Protein AF-A0AA35V275-F1 (afdb_monomer_lite)

Secondary structure (DSSP, 8-state):
----HHHHHHHHHHHHHHHHHHHHHHHHHHHHHSS---HHHHHTTTT-HHHHHHHHHHHHHHHHHHHIIIIIIHHHHHHHHTPPPGGGS----PPP-

pLDDT: mean 87.71, std 14.29, range [47.53, 98.19]

Foldseek 3Di:
DDFDPVLVVQLVVLVVVLVVLVVQLVVLCCVLPVDPNDPVNVVCCVVDVPNVVSVVSNVVSVVVSCCSVPVPNVCSVCVSVVHDDPVPPPPPPDPDD

Organism: Methylococcus capsulatus (NCBI:txid414)

Structure (mmCIF, N/CA/C/O backbone):
data_AF-A0AA35V275-F1
#
_entry.id   AF-A0AA35V275-F1
#
loop_
_atom_site.group_PDB
_atom_site.id
_atom_site.type_symbol
_atom_site.label_atom_id
_atom_site.label_alt_id
_atom_site.label_comp_id
_atom_site.label_asym_id
_atom_site.label_entity_id
_atom_site.label_seq_id
_atom_site.pdbx_PDB_ins_code
_atom_site.Cartn_x
_atom_site.Cartn_y
_atom_site.Cartn_z
_atom_site.occupancy
_atom_site.B_iso_or_equiv
_atom_site.auth_seq_id
_atom_site.auth_comp_id
_atom_site.auth_asym_id
_atom_site.auth_atom_id
_atom_site.pdbx_PDB_model_num
ATOM 1 N N . MET A 1 1 ? 8.374 -3.095 -29.504 1.00 60.41 1 MET A N 1
ATOM 2 C CA . MET A 1 1 ? 9.015 -2.643 -28.253 1.00 60.41 1 MET A CA 1
ATOM 3 C C . MET A 1 1 ? 9.754 -3.816 -27.643 1.00 60.41 1 MET A C 1
ATOM 5 O O . M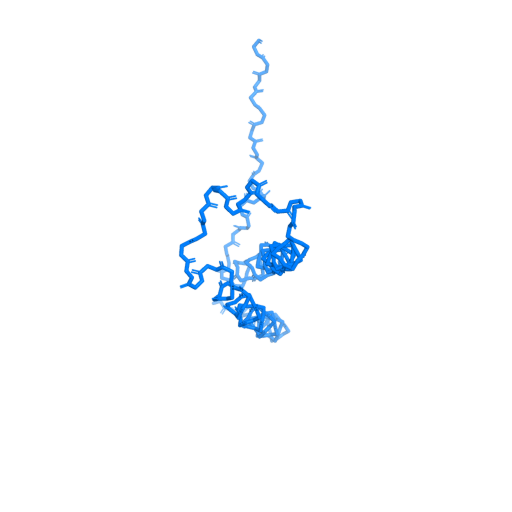ET A 1 1 ? 9.118 -4.830 -27.388 1.00 60.41 1 MET A O 1
ATOM 9 N N . THR A 1 2 ? 11.066 -3.710 -27.454 1.00 76.31 2 THR A N 1
ATOM 10 C CA . THR A 1 2 ? 11.863 -4.780 -26.838 1.00 76.31 2 THR A CA 1
ATOM 11 C C . THR A 1 2 ? 12.212 -4.341 -25.425 1.00 76.31 2 THR A C 1
ATOM 13 O O . THR A 1 2 ? 12.962 -3.387 -25.246 1.00 76.31 2 THR A O 1
ATOM 16 N N . VAL A 1 3 ? 11.620 -4.987 -24.422 1.00 85.50 3 VAL A N 1
ATOM 17 C CA . VAL A 1 3 ? 11.922 -4.710 -23.012 1.00 85.50 3 VAL A CA 1
ATOM 18 C C . VAL A 1 3 ? 13.182 -5.477 -22.632 1.00 85.50 3 VAL A C 1
ATOM 20 O O . VAL A 1 3 ? 13.260 -6.685 -22.851 1.00 85.50 3 VAL A O 1
ATOM 23 N N . GLU A 1 4 ? 14.167 -4.796 -22.047 1.00 92.94 4 GLU A N 1
ATOM 24 C CA . GLU A 1 4 ? 15.397 -5.453 -21.603 1.00 92.94 4 GLU A CA 1
ATOM 25 C C . GLU A 1 4 ? 15.106 -6.568 -20.573 1.00 92.94 4 GLU A C 1
ATOM 27 O O . GLU A 1 4 ? 14.308 -6.357 -19.648 1.00 92.94 4 GLU A O 1
ATOM 32 N N . PRO A 1 5 ? 15.787 -7.731 -20.639 1.00 92.94 5 PRO A N 1
ATOM 33 C CA . PRO A 1 5 ? 15.555 -8.850 -19.716 1.00 92.94 5 PRO A CA 1
ATOM 34 C C . PRO A 1 5 ? 15.679 -8.476 -18.230 1.00 92.94 5 PRO A C 1
ATOM 36 O O . PRO A 1 5 ? 14.950 -8.990 -17.373 1.00 92.94 5 PRO A O 1
ATOM 39 N N . LYS A 1 6 ? 16.575 -7.534 -17.913 1.00 94.06 6 LYS A N 1
ATOM 40 C CA . LYS A 1 6 ? 16.766 -7.000 -16.558 1.00 94.06 6 LYS A CA 1
ATOM 41 C C . LYS A 1 6 ? 15.546 -6.207 -16.083 1.00 94.06 6 LYS A C 1
ATOM 43 O O . LYS A 1 6 ? 15.093 -6.399 -14.953 1.00 94.06 6 LYS A O 1
ATOM 48 N N . THR A 1 7 ? 14.989 -5.362 -16.949 1.00 94.12 7 THR A N 1
ATOM 49 C CA . THR A 1 7 ? 13.772 -4.580 -16.684 1.00 94.12 7 THR A CA 1
ATOM 50 C C . THR A 1 7 ? 12.577 -5.497 -16.467 1.00 94.12 7 THR A C 1
ATOM 52 O O . THR A 1 7 ? 11.860 -5.342 -15.477 1.00 94.12 7 THR A O 1
ATOM 55 N N . LEU A 1 8 ? 12.417 -6.522 -17.308 1.00 95.56 8 LEU A N 1
ATOM 56 C CA . LEU A 1 8 ? 11.368 -7.527 -17.139 1.00 95.56 8 LEU A CA 1
ATOM 57 C C . LEU A 1 8 ? 11.493 -8.268 -15.797 1.00 95.56 8 LEU A C 1
ATOM 59 O O . LEU A 1 8 ? 10.517 -8.378 -15.053 1.00 95.56 8 LEU A O 1
ATOM 63 N N . SER A 1 9 ? 12.700 -8.712 -15.438 1.00 97.31 9 SER A N 1
ATOM 64 C CA . SER A 1 9 ? 12.959 -9.378 -14.151 1.00 97.31 9 SER A CA 1
ATOM 65 C C . SER A 1 9 ? 12.633 -8.472 -12.960 1.00 97.31 9 SER A C 1
ATOM 67 O O . SER A 1 9 ? 12.053 -8.913 -11.961 1.00 97.31 9 SER A O 1
ATOM 69 N N . ARG A 1 10 ? 12.964 -7.178 -13.061 1.00 97.38 10 ARG A N 1
ATOM 70 C CA . ARG A 1 10 ? 12.649 -6.192 -12.025 1.00 97.38 10 ARG A CA 1
ATOM 71 C C . ARG A 1 10 ? 11.145 -5.949 -11.903 1.00 97.38 10 ARG A C 1
ATOM 73 O O . ARG A 1 10 ? 10.648 -5.913 -10.779 1.00 97.38 10 ARG A O 1
ATOM 80 N N . LEU A 1 11 ? 10.426 -5.830 -13.018 1.00 97.31 11 LEU A N 1
ATOM 81 C CA . LEU A 1 11 ? 8.966 -5.702 -13.033 1.00 97.31 11 LEU A CA 1
ATOM 82 C C . LEU A 1 11 ? 8.293 -6.907 -12.376 1.00 97.31 11 LEU A C 1
ATOM 84 O O . LEU A 1 11 ? 7.456 -6.736 -11.491 1.00 97.31 11 LEU A O 1
ATOM 88 N N . GLN A 1 12 ? 8.715 -8.124 -12.723 1.00 97.94 12 GLN A N 1
ATOM 89 C CA . GLN A 1 12 ? 8.212 -9.348 -12.095 1.00 97.94 12 GLN A CA 1
ATOM 90 C C . GLN A 1 12 ? 8.460 -9.360 -10.583 1.00 97.94 12 GLN A C 1
ATOM 92 O O . GLN A 1 12 ? 7.583 -9.745 -9.808 1.00 97.94 12 GLN A O 1
ATOM 97 N N . PHE A 1 13 ? 9.645 -8.929 -10.142 1.00 98.12 13 PHE A N 1
ATOM 98 C CA . PHE A 1 13 ? 9.948 -8.804 -8.720 1.00 98.12 13 PHE A CA 1
ATOM 99 C C . PHE A 1 13 ? 9.016 -7.804 -8.025 1.00 98.12 13 PHE A C 1
ATOM 101 O O . PHE A 1 13 ? 8.404 -8.149 -7.014 1.00 98.12 13 PHE A O 1
ATOM 108 N N . LEU A 1 14 ? 8.869 -6.594 -8.572 1.00 98.12 14 LEU A N 1
ATOM 109 C CA . LEU A 1 14 ? 8.013 -5.556 -7.995 1.00 98.12 14 LEU A CA 1
ATOM 110 C C . LEU A 1 14 ? 6.548 -6.000 -7.945 1.00 98.12 14 LEU A C 1
ATOM 112 O O . LEU A 1 14 ? 5.909 -5.849 -6.906 1.00 98.12 14 LEU A O 1
ATOM 116 N N . ALA A 1 15 ? 6.047 -6.650 -8.996 1.00 97.81 15 ALA A N 1
ATOM 117 C CA . ALA A 1 15 ? 4.704 -7.225 -9.017 1.00 97.81 15 ALA A CA 1
ATOM 118 C C . ALA A 1 15 ? 4.503 -8.270 -7.904 1.00 97.81 15 ALA A C 1
ATOM 120 O O . ALA A 1 15 ? 3.466 -8.286 -7.239 1.00 97.81 15 ALA A O 1
ATOM 121 N N . ARG A 1 16 ? 5.504 -9.123 -7.630 1.00 98.19 16 ARG A N 1
ATOM 122 C CA . ARG A 1 16 ? 5.444 -10.071 -6.500 1.00 98.19 16 ARG A CA 1
ATOM 123 C C . ARG A 1 16 ? 5.407 -9.360 -5.148 1.00 98.19 16 ARG A C 1
ATOM 125 O O . ARG A 1 16 ? 4.645 -9.791 -4.281 1.00 98.19 16 ARG A O 1
ATOM 132 N N . VAL A 1 17 ? 6.207 -8.308 -4.968 1.00 97.81 17 VAL A N 1
ATOM 133 C CA . VAL A 1 17 ? 6.245 -7.512 -3.728 1.00 97.81 17 VAL A CA 1
ATOM 134 C C . VAL A 1 17 ? 4.903 -6.827 -3.489 1.00 97.81 17 VAL A C 1
ATOM 136 O O . VAL A 1 17 ? 4.319 -7.013 -2.425 1.00 97.81 17 VAL A O 1
ATOM 139 N N . VAL A 1 18 ? 4.376 -6.124 -4.492 1.00 98.06 18 VAL A N 1
ATOM 140 C CA . VAL A 1 18 ? 3.063 -5.464 -4.440 1.00 98.06 18 VAL A CA 1
ATOM 141 C C . VAL A 1 18 ? 1.972 -6.474 -4.111 1.00 98.06 18 VAL A C 1
ATOM 143 O O . VAL A 1 18 ? 1.236 -6.284 -3.150 1.00 98.06 18 VAL A O 1
ATOM 146 N N . ARG A 1 19 ? 1.931 -7.616 -4.809 1.00 97.88 19 ARG A N 1
ATOM 147 C CA . ARG A 1 19 ? 0.940 -8.669 -4.545 1.00 97.88 19 ARG A CA 1
ATOM 148 C C . ARG A 1 19 ? 1.027 -9.219 -3.117 1.00 97.88 19 ARG A C 1
ATOM 150 O O . ARG A 1 19 ? 0.003 -9.547 -2.523 1.00 97.88 19 ARG A O 1
ATOM 157 N N . LYS A 1 20 ? 2.233 -9.336 -2.548 1.00 97.19 20 LYS A N 1
ATOM 158 C CA . LYS A 1 20 ? 2.413 -9.711 -1.136 1.00 97.19 20 LYS A CA 1
ATOM 159 C C . LYS A 1 20 ? 1.885 -8.616 -0.203 1.00 97.19 20 LYS A C 1
ATOM 161 O O . LYS A 1 20 ? 1.185 -8.944 0.750 1.00 97.19 20 LYS A O 1
ATOM 166 N N . GLY A 1 21 ? 2.171 -7.350 -0.505 1.00 97.00 21 GLY A N 1
ATOM 167 C CA . GLY A 1 21 ? 1.642 -6.190 0.213 1.00 97.00 21 GLY A CA 1
ATOM 168 C C . GLY A 1 21 ? 0.113 -6.156 0.225 1.00 97.00 21 GLY A C 1
ATOM 169 O O . GLY A 1 21 ? -0.467 -6.094 1.303 1.00 97.00 21 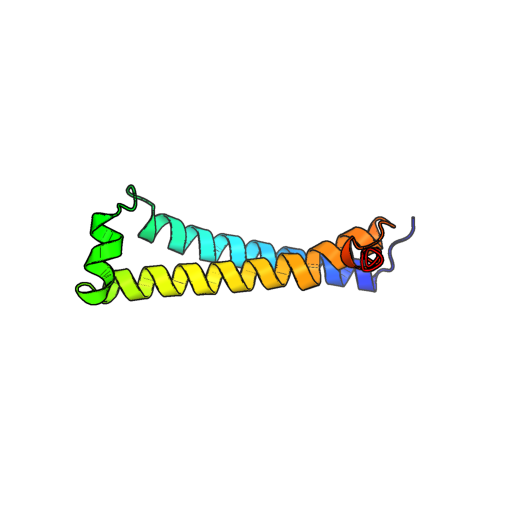GLY A O 1
ATOM 170 N N . CYS A 1 22 ? -0.533 -6.322 -0.935 1.00 97.31 22 CYS A N 1
ATOM 171 C CA . CYS A 1 22 ? -1.993 -6.397 -1.057 1.00 97.31 22 CYS A CA 1
A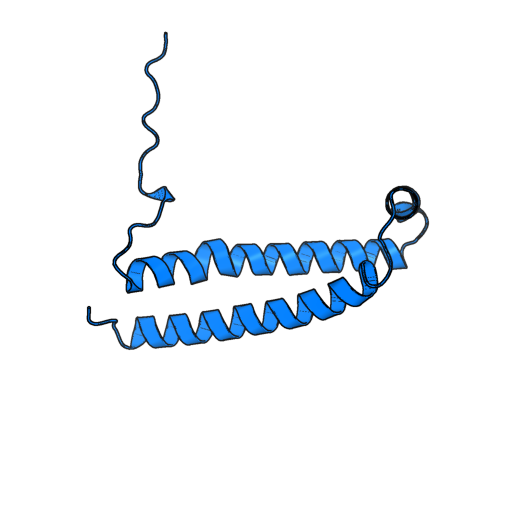TOM 172 C C . CYS A 1 22 ? -2.598 -7.469 -0.142 1.00 97.31 22 CYS A C 1
ATOM 174 O O . CYS A 1 22 ? -3.574 -7.200 0.545 1.00 97.31 22 CYS A O 1
ATOM 176 N N . ARG A 1 23 ? -2.005 -8.672 -0.079 1.00 96.56 23 ARG A N 1
ATOM 177 C CA . ARG A 1 23 ? -2.496 -9.738 0.812 1.00 96.56 23 ARG A CA 1
ATOM 178 C C . ARG A 1 23 ? -2.400 -9.358 2.288 1.00 96.56 23 ARG A C 1
ATOM 180 O O . ARG A 1 23 ? -3.339 -9.594 3.036 1.00 96.56 23 ARG A O 1
ATOM 187 N N . HIS A 1 24 ? -1.276 -8.785 2.716 1.00 94.25 24 HIS A N 1
ATOM 188 C CA . HIS A 1 24 ? -1.118 -8.358 4.109 1.00 94.25 24 HIS A CA 1
ATOM 189 C C . HIS A 1 24 ? -2.053 -7.203 4.466 1.00 94.25 24 HIS A C 1
ATOM 191 O O . HIS A 1 24 ? -2.613 -7.190 5.561 1.00 94.25 24 HIS A O 1
ATOM 197 N N . LEU A 1 25 ? -2.249 -6.263 3.541 1.00 95.94 25 LEU A N 1
ATOM 198 C CA . LEU A 1 25 ? -3.206 -5.183 3.713 1.00 95.94 25 LEU A CA 1
ATOM 199 C C . LEU A 1 25 ? -4.628 -5.736 3.842 1.00 95.94 25 LEU A C 1
ATOM 201 O O . LEU A 1 25 ? -5.271 -5.434 4.835 1.00 95.94 25 LEU A O 1
ATOM 205 N N . ALA A 1 26 ? -5.058 -6.625 2.940 1.00 95.12 26 ALA A N 1
ATOM 206 C CA . ALA A 1 26 ? -6.391 -7.234 2.963 1.00 95.12 26 ALA A CA 1
ATOM 207 C C . ALA A 1 26 ? -6.700 -7.976 4.277 1.00 95.12 26 ALA A C 1
ATOM 209 O O . ALA A 1 26 ? -7.808 -7.893 4.789 1.00 95.12 26 ALA A O 1
ATOM 210 N N . ILE A 1 27 ? -5.715 -8.659 4.871 1.00 92.94 27 ILE A N 1
ATOM 211 C CA . ILE A 1 27 ? -5.883 -9.303 6.189 1.00 92.94 27 ILE A CA 1
ATOM 212 C C . ILE A 1 27 ? -6.144 -8.264 7.290 1.00 92.94 27 ILE A C 1
ATOM 214 O O . ILE A 1 27 ? -6.886 -8.528 8.231 1.00 92.94 27 ILE A O 1
ATOM 218 N N . THR A 1 28 ? -5.503 -7.100 7.203 1.00 91.12 28 THR A N 1
ATOM 219 C CA . THR A 1 28 ? -5.666 -6.018 8.190 1.00 91.12 28 THR A CA 1
ATOM 220 C C . THR A 1 28 ? -6.985 -5.296 7.983 1.00 91.12 28 THR A C 1
ATOM 222 O O . THR A 1 28 ? -7.701 -5.041 8.941 1.00 91.12 28 THR A O 1
ATOM 225 N N . ASP A 1 29 ? -7.304 -5.039 6.719 1.00 92.62 29 ASP A N 1
ATOM 226 C CA . ASP A 1 29 ? -8.545 -4.448 6.252 1.00 92.62 29 ASP A CA 1
ATOM 227 C C . ASP A 1 29 ? -9.752 -5.243 6.756 1.00 92.62 29 ASP A C 1
ATOM 229 O O . ASP A 1 29 ? -10.570 -4.704 7.484 1.00 92.62 29 ASP A O 1
ATOM 233 N N . GLN A 1 30 ? -9.789 -6.561 6.537 1.00 92.38 30 GLN A N 1
ATOM 234 C CA . GLN A 1 30 ? -10.868 -7.417 7.045 1.00 92.38 30 GLN A CA 1
ATOM 235 C C . GLN A 1 30 ? -11.011 -7.393 8.572 1.00 92.38 30 GLN A C 1
ATOM 237 O O . GLN A 1 30 ? -12.108 -7.569 9.092 1.00 92.38 30 GLN A O 1
ATOM 242 N N . ARG A 1 31 ? -9.917 -7.197 9.314 1.00 88.25 31 ARG A N 1
ATOM 243 C CA . ARG A 1 31 ? -9.951 -7.140 10.786 1.00 88.25 31 ARG A CA 1
ATOM 244 C C . ARG A 1 31 ? -10.420 -5.795 11.329 1.00 88.25 31 ARG A C 1
ATOM 246 O O . ARG A 1 31 ? -10.812 -5.745 12.492 1.00 88.25 31 ARG A O 1
ATOM 253 N N . LEU A 1 32 ? -10.316 -4.738 10.529 1.00 87.94 32 LEU A N 1
ATOM 254 C CA . LEU A 1 32 ? -10.630 -3.367 10.923 1.00 87.94 32 LEU A CA 1
ATOM 255 C C . LEU A 1 32 ? -11.978 -2.906 10.352 1.00 87.94 32 LEU A C 1
ATOM 257 O O . LEU A 1 32 ? -12.771 -2.303 11.062 1.00 87.94 32 LEU A O 1
ATOM 261 N N . PHE A 1 33 ? -12.249 -3.264 9.098 1.00 86.88 33 PHE A N 1
ATOM 262 C CA . PHE A 1 33 ? -13.417 -2.879 8.305 1.00 86.88 33 PHE A CA 1
ATOM 263 C C . PHE A 1 33 ? -14.331 -4.068 7.957 1.00 86.88 33 PHE A C 1
ATOM 265 O O . PHE A 1 33 ? -15.260 -3.923 7.166 1.00 86.88 33 PHE A O 1
ATOM 272 N N . GLY A 1 34 ? -14.085 -5.260 8.523 1.00 81.56 34 GLY A N 1
ATOM 273 C CA . GLY A 1 34 ? -14.971 -6.422 8.350 1.00 81.56 34 GLY A CA 1
ATOM 274 C C . GLY A 1 34 ? -16.387 -6.180 8.881 1.00 81.56 34 GLY A C 1
ATOM 275 O O . GLY A 1 34 ? -17.343 -6.748 8.361 1.00 81.56 34 GLY A O 1
ATOM 276 N N . ASN A 1 35 ? -16.506 -5.282 9.862 1.00 81.25 35 ASN A N 1
ATOM 277 C CA . ASN A 1 35 ? -17.730 -4.565 10.204 1.00 81.25 35 ASN A CA 1
ATOM 278 C C . ASN A 1 35 ? -17.536 -3.085 9.841 1.00 81.25 35 ASN A C 1
ATOM 280 O O . ASN A 1 35 ? -16.400 -2.618 9.766 1.00 81.25 35 ASN A O 1
ATOM 284 N N . LEU A 1 36 ? -18.631 -2.350 9.626 1.00 83.50 36 LEU A N 1
ATOM 285 C CA . LEU A 1 36 ? -18.570 -0.929 9.276 1.00 83.50 36 LEU A CA 1
ATOM 286 C C . LEU A 1 36 ? -17.750 -0.164 10.330 1.00 83.50 36 LEU A C 1
ATOM 288 O O . LEU A 1 36 ? -18.126 -0.165 11.500 1.00 83.50 36 LEU A O 1
ATOM 292 N N . PHE A 1 37 ? -16.648 0.466 9.918 1.00 89.00 37 PHE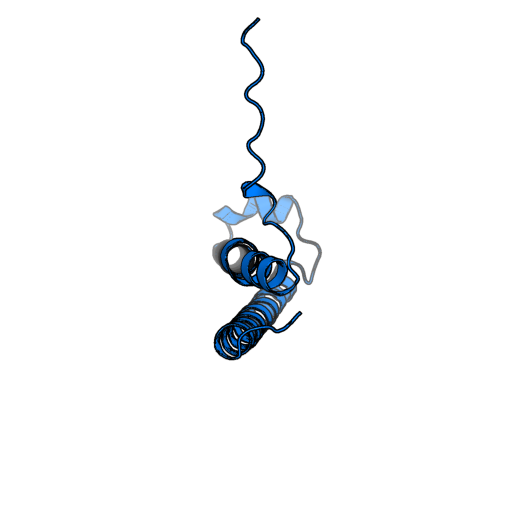 A N 1
ATOM 293 C CA . PHE A 1 37 ? -15.852 1.308 10.810 1.00 89.00 37 PHE A CA 1
ATOM 294 C C . PHE A 1 37 ? -16.576 2.642 11.008 1.00 89.00 37 PHE A C 1
ATOM 296 O O . PHE A 1 37 ? -16.796 3.378 10.042 1.00 89.00 37 PHE A O 1
ATOM 303 N N . THR A 1 38 ? -17.015 2.917 12.233 1.00 91.81 38 THR A N 1
ATOM 304 C CA . THR A 1 38 ? -17.875 4.061 12.552 1.00 91.81 38 THR A CA 1
ATOM 305 C C . THR A 1 38 ? -17.078 5.263 13.048 1.00 91.81 38 THR A C 1
ATOM 307 O O . THR A 1 38 ? -15.933 5.156 13.483 1.00 91.81 38 THR A O 1
ATOM 310 N N . MET A 1 39 ? -17.714 6.436 13.008 1.00 91.50 39 MET A N 1
ATOM 311 C CA . MET A 1 39 ? -17.141 7.657 13.577 1.00 91.50 39 MET A CA 1
ATOM 312 C C . MET A 1 39 ? -16.920 7.531 15.092 1.00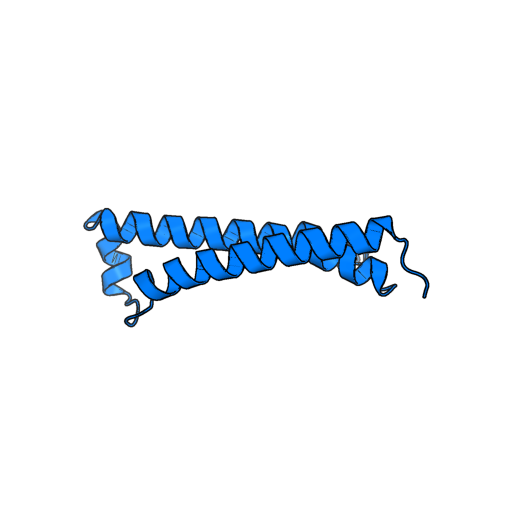 91.50 39 MET A C 1
ATOM 314 O O . MET A 1 39 ? -15.873 7.930 15.581 1.00 91.50 39 MET A O 1
ATOM 318 N N . GLU A 1 40 ? -17.842 6.879 15.805 1.00 91.62 40 GLU A N 1
ATOM 319 C CA . GLU A 1 40 ? -17.718 6.588 17.241 1.00 91.62 40 GLU A CA 1
ATOM 320 C C . GLU A 1 40 ? -16.471 5.742 17.556 1.00 91.62 40 GLU A C 1
ATOM 322 O O . GLU A 1 40 ? -15.736 6.032 18.496 1.00 91.62 40 GLU A O 1
ATOM 327 N N . GLN A 1 41 ? -16.170 4.734 16.728 1.00 90.25 41 GLN A N 1
ATOM 328 C CA . GLN A 1 41 ? -14.945 3.940 16.869 1.00 90.25 41 GLN A CA 1
ATOM 329 C C . GLN A 1 41 ? -13.682 4.774 16.637 1.00 90.25 41 GLN A C 1
ATOM 331 O O . GLN A 1 41 ? -12.687 4.577 17.328 1.00 90.25 41 GLN A O 1
ATOM 336 N N . ALA A 1 42 ? -13.718 5.705 15.679 1.00 90.94 42 ALA A N 1
ATOM 337 C CA . ALA A 1 42 ? -12.604 6.611 15.422 1.00 90.94 42 ALA A CA 1
ATOM 338 C C . ALA A 1 42 ? -12.374 7.587 16.590 1.00 90.94 42 ALA A C 1
ATOM 340 O O . ALA A 1 42 ? -11.230 7.836 16.964 1.00 90.94 42 ALA A O 1
ATOM 341 N N . GLU A 1 43 ? -13.445 8.104 17.192 1.00 93.94 43 GLU A N 1
ATOM 342 C CA . GLU A 1 43 ? -13.380 8.977 18.371 1.00 93.94 43 GLU A CA 1
ATOM 343 C C . GLU A 1 43 ? -12.883 8.231 19.619 1.00 93.94 43 GLU A C 1
ATOM 345 O O . GLU A 1 43 ? -12.243 8.830 20.481 1.00 93.94 43 GLU A O 1
ATOM 350 N N . HIS A 1 44 ? -13.114 6.918 19.704 1.00 91.38 44 HIS A N 1
ATOM 351 C CA . HIS A 1 44 ? -12.701 6.095 20.841 1.00 91.38 44 HIS A CA 1
ATOM 352 C C . HIS A 1 44 ? -11.307 5.453 20.704 1.00 91.38 44 HIS A C 1
ATOM 354 O O . HIS A 1 44 ? -10.917 4.652 21.553 1.00 91.38 44 HIS A O 1
ATOM 360 N N . LEU A 1 45 ? -10.516 5.806 19.682 1.00 93.12 45 LEU A N 1
ATOM 361 C CA . LEU A 1 45 ? -9.184 5.214 19.472 1.00 93.12 45 LEU A CA 1
ATOM 362 C C . LEU A 1 45 ? -8.236 5.419 20.660 1.00 93.12 45 LEU A C 1
ATOM 364 O O . LEU A 1 45 ? -7.470 4.520 20.987 1.00 93.12 45 LEU A O 1
ATOM 368 N N . GLU A 1 46 ? -8.297 6.572 21.329 1.00 91.12 46 GLU A N 1
ATOM 369 C CA . GLU A 1 46 ? -7.464 6.844 22.510 1.00 91.12 46 GLU A CA 1
ATOM 370 C C . GLU A 1 46 ? -7.820 5.945 23.707 1.00 91.12 46 GLU A C 1
ATOM 372 O O . GLU A 1 46 ? -6.968 5.673 24.552 1.00 91.12 46 GLU A O 1
ATOM 377 N N . GLY A 1 47 ? -9.070 5.474 23.777 1.00 93.44 47 GLY A N 1
ATOM 378 C CA . GLY A 1 47 ? -9.566 4.585 24.831 1.00 93.44 47 GLY A CA 1
ATOM 379 C C . GLY A 1 47 ? -9.367 3.096 24.541 1.00 93.44 47 GLY A C 1
ATOM 380 O O . GLY A 1 47 ? -9.435 2.286 25.464 1.00 93.44 47 GLY A O 1
ATOM 381 N N . ASP A 1 48 ? -9.089 2.734 23.287 1.00 93.38 48 ASP A N 1
ATOM 382 C CA . ASP A 1 48 ? -8.946 1.354 22.825 1.00 93.38 48 ASP A CA 1
ATOM 383 C C . ASP A 1 48 ? -7.606 1.161 22.096 1.00 93.38 48 ASP A C 1
ATOM 385 O O . ASP A 1 48 ? -7.480 1.321 20.878 1.00 93.38 48 ASP A O 1
ATOM 389 N N . SER A 1 49 ? -6.582 0.787 22.872 1.00 92.62 49 SER A N 1
ATOM 390 C CA . SER A 1 49 ? -5.223 0.560 22.365 1.00 92.62 49 SER A CA 1
ATOM 391 C C . SER A 1 49 ? -5.155 -0.534 21.294 1.00 92.62 49 SER A C 1
ATOM 393 O O . SER A 1 49 ? -4.328 -0.443 20.385 1.00 92.62 49 SER A O 1
ATOM 395 N N . ASP A 1 50 ? -6.008 -1.558 21.377 1.00 92.19 50 ASP A N 1
ATOM 396 C CA . ASP A 1 50 ? -6.025 -2.657 20.410 1.00 92.19 50 ASP A CA 1
ATOM 397 C C . ASP A 1 50 ? -6.581 -2.179 19.063 1.00 92.19 50 ASP A C 1
ATOM 399 O O . ASP A 1 50 ? -6.090 -2.569 17.996 1.00 92.19 50 ASP A O 1
ATOM 403 N N . LEU A 1 51 ? -7.613 -1.332 19.091 1.00 91.56 51 LEU A N 1
ATOM 404 C CA . LEU A 1 51 ? -8.164 -0.708 17.894 1.00 91.56 51 LEU A CA 1
ATOM 405 C C . LEU A 1 51 ? -7.164 0.271 17.269 1.00 91.56 51 LEU A C 1
ATOM 407 O O . LEU A 1 51 ? -6.935 0.210 16.056 1.00 91.56 51 LEU A O 1
ATOM 411 N N . ALA A 1 52 ? -6.528 1.118 18.081 1.00 94.19 52 ALA A N 1
ATOM 412 C CA . ALA A 1 52 ? -5.508 2.063 17.634 1.00 94.19 52 ALA A CA 1
ATOM 413 C C . ALA A 1 52 ? -4.342 1.362 16.920 1.00 94.19 52 ALA A C 1
ATOM 415 O O . ALA A 1 52 ? -3.989 1.742 15.799 1.00 94.19 52 ALA A O 1
ATOM 416 N N . GLU A 1 53 ? -3.811 0.276 17.492 1.00 94.31 53 GLU A N 1
ATOM 417 C CA . GLU A 1 53 ? -2.726 -0.495 16.874 1.00 94.31 53 GLU A CA 1
ATOM 418 C C . GLU A 1 53 ? -3.149 -1.088 15.518 1.00 94.31 53 GLU A C 1
ATOM 420 O O . GLU A 1 53 ? -2.376 -1.107 14.555 1.00 94.31 53 GLU A O 1
ATOM 425 N N . ARG A 1 54 ? -4.400 -1.547 15.389 1.00 92.94 54 ARG A N 1
ATOM 426 C CA . ARG A 1 54 ? -4.920 -2.073 14.115 1.00 92.94 54 ARG A CA 1
ATOM 427 C C . ARG A 1 54 ? -5.031 -0.990 13.048 1.00 92.94 54 ARG A C 1
ATOM 429 O O . ARG A 1 54 ? -4.668 -1.259 11.897 1.00 92.94 54 ARG A O 1
ATOM 436 N N . VAL A 1 55 ? -5.508 0.203 13.409 1.00 94.75 55 VAL A N 1
ATOM 437 C CA . VAL A 1 55 ? -5.579 1.364 12.507 1.00 94.75 55 VAL A CA 1
ATOM 438 C C . VAL A 1 55 ? -4.180 1.772 12.054 1.00 94.75 55 VAL A C 1
ATOM 440 O O . VAL A 1 55 ? -3.940 1.901 10.852 1.00 94.75 55 VAL A O 1
ATOM 443 N N . GLU A 1 56 ? -3.227 1.895 12.978 1.00 95.25 56 GLU A N 1
ATOM 444 C CA . GLU A 1 56 ? -1.843 2.248 12.653 1.00 95.25 56 GLU A CA 1
ATOM 445 C C . GLU A 1 56 ? -1.185 1.184 11.761 1.00 95.25 56 GLU A C 1
ATOM 447 O O . GLU A 1 56 ? -0.558 1.497 10.741 1.00 95.25 56 GLU A O 1
ATOM 452 N N . ALA A 1 57 ? -1.392 -0.099 12.069 1.00 94.94 57 ALA A N 1
ATOM 453 C CA . ALA A 1 57 ? -0.896 -1.198 11.252 1.00 94.94 57 ALA A CA 1
ATOM 454 C C . ALA A 1 57 ? -1.485 -1.176 9.834 1.00 94.94 57 ALA A C 1
ATOM 456 O O . ALA A 1 57 ? -0.759 -1.452 8.870 1.00 94.94 57 ALA A O 1
ATOM 457 N N . PHE A 1 58 ? -2.775 -0.856 9.686 1.00 95.88 58 PHE A N 1
ATOM 458 C CA . PHE A 1 58 ? -3.413 -0.676 8.383 1.00 95.88 58 PHE A CA 1
ATOM 459 C C . PHE A 1 58 ? -2.782 0.498 7.630 1.00 95.88 58 PHE A C 1
ATOM 461 O O . PHE A 1 58 ? -2.276 0.295 6.524 1.00 95.88 58 PHE A O 1
ATOM 468 N N . ALA A 1 59 ? -2.729 1.682 8.244 1.00 96.12 59 ALA A N 1
ATOM 469 C CA . ALA A 1 59 ? -2.183 2.895 7.640 1.00 96.12 59 ALA A CA 1
ATOM 470 C C . ALA A 1 59 ? -0.728 2.694 7.190 1.00 96.12 59 ALA A C 1
ATOM 472 O O . ALA A 1 59 ? -0.380 2.968 6.040 1.00 96.12 59 ALA A O 1
ATOM 473 N N . GLY A 1 60 ? 0.111 2.099 8.040 1.00 96.75 60 GLY A N 1
ATOM 474 C CA . GLY A 1 60 ? 1.502 1.800 7.709 1.00 96.75 60 GLY A CA 1
ATOM 475 C C . G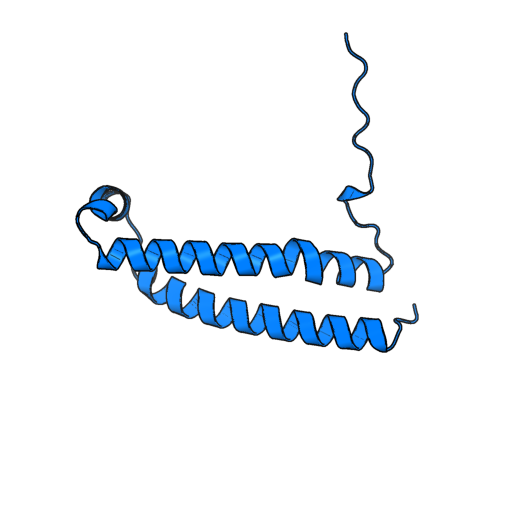LY A 1 60 ? 1.656 0.757 6.595 1.00 96.75 60 GLY A C 1
ATOM 476 O O . GLY A 1 60 ? 2.563 0.858 5.764 1.00 96.75 60 GLY A O 1
ATOM 477 N N . ARG A 1 61 ? 0.792 -0.267 6.538 1.00 96.31 61 ARG A N 1
ATOM 478 C CA . ARG A 1 61 ? 0.792 -1.254 5.437 1.00 96.31 61 ARG A CA 1
ATOM 479 C C . ARG A 1 61 ? 0.325 -0.626 4.127 1.00 96.31 61 ARG A C 1
ATOM 481 O O . ARG A 1 61 ? 0.915 -0.925 3.089 1.00 96.31 61 ARG A O 1
ATOM 488 N N . PHE A 1 62 ? -0.690 0.229 4.183 1.00 97.19 62 PHE A N 1
ATOM 489 C CA . PHE A 1 62 ? -1.233 0.931 3.029 1.00 97.19 62 PHE A CA 1
ATOM 490 C C . PHE A 1 62 ? -0.220 1.917 2.445 1.00 97.19 62 PHE A C 1
ATOM 492 O O . PHE A 1 62 ? 0.087 1.813 1.260 1.00 97.19 62 PHE A O 1
ATOM 499 N N . GLY A 1 63 ? 0.393 2.767 3.276 1.00 97.44 63 GLY A N 1
ATOM 500 C CA . GLY A 1 63 ? 1.427 3.712 2.841 1.00 97.44 63 GLY A CA 1
ATOM 501 C C . GLY A 1 63 ? 2.593 3.014 2.136 1.00 97.44 63 GLY A C 1
ATOM 502 O O . GLY A 1 63 ? 2.891 3.306 0.984 1.00 97.44 63 GLY A O 1
ATOM 503 N N . ARG A 1 64 ? 3.163 1.958 2.737 1.00 96.50 64 ARG A N 1
ATOM 504 C CA . ARG A 1 64 ? 4.253 1.189 2.095 1.00 96.50 64 ARG A CA 1
ATOM 505 C C . ARG A 1 64 ? 3.852 0.547 0.761 1.00 96.50 64 ARG A C 1
ATOM 507 O O . ARG A 1 64 ? 4.700 0.373 -0.126 1.00 96.50 64 ARG A O 1
ATOM 514 N N . LEU A 1 65 ? 2.591 0.129 0.625 1.00 98.00 65 LEU A N 1
ATOM 515 C CA . LEU A 1 65 ? 2.060 -0.395 -0.633 1.00 98.00 65 LEU A CA 1
ATOM 516 C C . LEU A 1 65 ? 1.964 0.721 -1.680 1.00 98.00 65 LEU A C 1
ATOM 518 O O . LEU A 1 65 ? 2.409 0.504 -2.808 1.00 98.00 65 LEU A O 1
ATOM 522 N N . GLN A 1 66 ? 1.449 1.894 -1.301 1.00 97.31 66 GLN A N 1
ATOM 523 C CA . GLN A 1 66 ? 1.380 3.077 -2.157 1.00 97.31 66 GLN A CA 1
ATOM 524 C C . GLN A 1 66 ? 2.767 3.523 -2.620 1.00 97.31 66 GLN A C 1
ATOM 526 O O . GLN A 1 66 ? 2.955 3.674 -3.821 1.00 97.31 66 GLN A O 1
ATOM 531 N N . ASP A 1 67 ? 3.758 3.607 -1.731 1.00 96.81 67 ASP A N 1
ATOM 532 C CA . ASP A 1 67 ? 5.136 3.971 -2.093 1.00 96.81 67 ASP A CA 1
ATOM 533 C C . ASP A 1 67 ? 5.724 2.977 -3.103 1.00 96.81 67 ASP A C 1
ATOM 535 O O . ASP A 1 67 ? 6.345 3.331 -4.105 1.00 96.81 67 ASP A O 1
ATOM 539 N N . THR A 1 68 ? 5.507 1.677 -2.878 1.00 96.50 68 THR A N 1
ATOM 540 C CA . THR A 1 68 ? 6.023 0.643 -3.786 1.00 96.50 68 THR A CA 1
ATOM 541 C C . THR A 1 68 ? 5.336 0.696 -5.152 1.00 96.50 68 THR A C 1
ATOM 543 O O . THR A 1 68 ? 5.992 0.503 -6.179 1.00 96.50 68 THR A O 1
ATOM 546 N N . LEU A 1 69 ? 4.029 0.952 -5.179 1.00 96.56 69 LEU A N 1
ATOM 547 C CA . LEU A 1 69 ? 3.267 1.133 -6.410 1.00 96.56 69 LEU A CA 1
ATOM 548 C C . LEU A 1 69 ? 3.708 2.402 -7.148 1.00 96.56 69 LEU A C 1
ATOM 550 O O . LEU A 1 69 ? 4.145 2.319 -8.293 1.00 96.56 69 LEU A O 1
ATOM 554 N N . GLY A 1 70 ? 3.628 3.551 -6.483 1.00 94.81 70 GLY A N 1
ATOM 555 C CA . GLY A 1 70 ? 3.803 4.881 -7.055 1.00 94.81 70 GLY A CA 1
ATOM 556 C C . GLY A 1 70 ? 5.243 5.224 -7.416 1.00 94.81 70 GLY A C 1
ATOM 557 O O . GLY A 1 70 ? 5.473 5.779 -8.489 1.00 94.81 70 GLY A O 1
ATOM 558 N N . ASP A 1 71 ? 6.217 4.853 -6.584 1.00 95.31 71 ASP A N 1
ATOM 559 C CA . ASP A 1 71 ? 7.614 5.245 -6.807 1.00 95.31 71 ASP A CA 1
ATOM 560 C C . ASP A 1 71 ? 8.425 4.194 -7.560 1.00 95.31 71 ASP A C 1
ATOM 562 O O . ASP A 1 71 ? 9.489 4.502 -8.098 1.00 95.31 71 ASP A O 1
ATOM 566 N N . LYS A 1 72 ? 7.962 2.937 -7.597 1.00 95.25 72 LYS A N 1
ATOM 567 C CA . LYS A 1 72 ? 8.760 1.825 -8.143 1.00 95.25 72 LYS A CA 1
ATOM 568 C C . LYS A 1 72 ? 8.059 1.095 -9.276 1.00 95.25 72 LYS A C 1
ATOM 570 O O . LYS A 1 72 ? 8.631 0.997 -10.359 1.00 95.25 72 LYS A O 1
ATOM 575 N N . LEU A 1 73 ? 6.866 0.542 -9.043 1.00 96.56 73 LEU A N 1
ATOM 576 C CA . LEU A 1 73 ? 6.206 -0.299 -10.046 1.00 96.56 73 LEU A CA 1
ATOM 577 C C . LEU A 1 73 ? 5.663 0.526 -11.215 1.00 96.56 73 LEU A C 1
ATOM 579 O O . LEU A 1 73 ? 6.028 0.251 -12.354 1.00 96.56 73 LEU A O 1
ATOM 583 N N . SER A 1 74 ? 4.828 1.528 -10.943 1.00 95.06 74 SER A N 1
ATOM 584 C CA . SER A 1 74 ? 4.172 2.328 -11.981 1.00 95.06 74 SER A CA 1
ATOM 585 C C . SER A 1 74 ? 5.171 3.058 -12.883 1.00 95.06 74 SER A C 1
ATOM 587 O O . SER A 1 74 ? 5.040 2.931 -14.099 1.00 95.06 74 SER A O 1
ATOM 589 N N . PRO A 1 75 ? 6.217 3.741 -12.370 1.00 93.81 75 PRO A N 1
ATOM 590 C CA . PRO A 1 75 ? 7.189 4.409 -13.236 1.00 93.81 75 PRO A CA 1
ATOM 591 C C . PRO A 1 75 ? 7.943 3.426 -14.136 1.00 93.81 75 PRO A C 1
ATOM 593 O O . PRO A 1 75 ? 8.138 3.699 -15.318 1.00 93.81 75 PRO A O 1
ATOM 596 N N . LEU A 1 76 ? 8.329 2.261 -13.601 1.00 94.44 76 LEU A N 1
ATOM 597 C CA . LEU A 1 76 ? 9.041 1.246 -14.375 1.00 94.44 76 LEU A CA 1
ATOM 598 C C . LEU A 1 76 ? 8.142 0.588 -15.428 1.00 94.44 76 LEU A C 1
ATOM 600 O O . LEU A 1 76 ? 8.611 0.279 -16.521 1.00 94.44 76 LEU A O 1
ATOM 604 N N . LEU A 1 77 ? 6.864 0.373 -15.107 1.00 94.81 77 LEU A N 1
ATOM 605 C CA . LEU A 1 77 ? 5.886 -0.183 -16.039 1.00 94.81 77 LEU A CA 1
ATOM 606 C C . LEU A 1 77 ? 5.629 0.785 -17.194 1.00 94.81 77 LEU A C 1
ATOM 608 O O . LEU A 1 77 ? 5.732 0.375 -18.344 1.00 94.81 77 LEU A O 1
ATOM 612 N N . LEU A 1 78 ? 5.379 2.062 -16.893 1.00 93.06 78 LEU A N 1
ATOM 613 C CA . LEU A 1 78 ? 5.205 3.109 -17.903 1.00 93.06 78 LEU A CA 1
ATOM 614 C C . LEU A 1 78 ? 6.430 3.195 -18.819 1.00 93.06 78 LEU A C 1
ATOM 616 O O . LEU A 1 78 ? 6.290 3.133 -20.036 1.00 93.06 78 LEU A O 1
ATOM 620 N N . ALA A 1 79 ? 7.637 3.218 -18.247 1.00 91.00 79 ALA A N 1
ATOM 621 C CA . ALA A 1 79 ? 8.871 3.227 -19.029 1.00 91.00 79 ALA A CA 1
ATOM 622 C C . ALA A 1 79 ? 9.000 1.991 -19.940 1.00 91.00 79 ALA A C 1
ATOM 624 O O . ALA A 1 79 ? 9.392 2.117 -21.099 1.00 91.00 79 ALA A O 1
ATOM 625 N N . ALA A 1 80 ? 8.634 0.801 -19.453 1.00 91.88 80 ALA A N 1
ATOM 626 C CA . ALA A 1 80 ? 8.647 -0.427 -20.251 1.00 91.88 80 ALA A CA 1
ATOM 627 C C . ALA A 1 80 ? 7.583 -0.445 -21.364 1.00 91.88 80 ALA A C 1
ATOM 629 O O . ALA A 1 80 ? 7.787 -1.119 -22.373 1.00 91.88 80 ALA A O 1
ATOM 630 N N . LEU A 1 81 ? 6.485 0.298 -21.195 1.00 92.19 81 LEU A N 1
ATOM 631 C CA . LEU A 1 81 ? 5.441 0.535 -22.200 1.00 92.19 81 LEU A CA 1
ATOM 632 C C . LEU A 1 81 ? 5.757 1.720 -23.130 1.00 92.19 81 LEU A C 1
ATOM 634 O O . LEU A 1 81 ? 5.025 1.964 -24.083 1.00 92.19 81 LEU A O 1
ATOM 638 N N . GLY A 1 82 ? 6.878 2.419 -22.912 1.00 89.12 82 GLY A N 1
ATOM 639 C CA . GLY A 1 82 ? 7.287 3.570 -23.723 1.00 89.12 82 GLY A CA 1
ATOM 640 C C . GLY A 1 82 ? 6.543 4.855 -23.370 1.00 89.12 82 GLY A C 1
ATOM 641 O O . GLY A 1 82 ? 6.651 5.849 -24.085 1.00 89.12 82 GLY A O 1
ATOM 642 N N . GLU A 1 83 ? 5.803 4.845 -22.265 1.00 85.12 83 GLU A N 1
ATOM 643 C CA . GLU A 1 83 ? 5.067 5.988 -21.752 1.00 85.12 83 GLU A CA 1
ATOM 644 C C . GLU A 1 83 ? 5.976 6.878 -20.894 1.00 85.12 83 GLU A C 1
ATOM 646 O O . GLU A 1 83 ? 6.824 6.410 -20.127 1.00 85.12 83 GLU A O 1
ATOM 651 N N . LYS A 1 84 ? 5.793 8.198 -21.009 1.00 71.62 84 LYS A N 1
ATOM 652 C CA . LYS A 1 84 ? 6.497 9.166 -20.160 1.00 71.62 84 LYS A CA 1
ATOM 653 C C . LYS A 1 84 ? 5.840 9.213 -18.785 1.00 71.62 84 LYS A C 1
ATOM 655 O O . LYS A 1 84 ? 4.622 9.309 -18.671 1.00 71.62 84 LYS A O 1
ATOM 660 N N . HIS A 1 85 ? 6.655 9.211 -17.733 1.00 62.69 85 HIS A N 1
ATOM 661 C CA . HIS A 1 85 ? 6.152 9.398 -16.376 1.00 62.69 85 HIS A CA 1
ATOM 662 C C . HIS A 1 85 ? 5.497 10.792 -16.242 1.00 62.69 85 HIS A C 1
ATOM 664 O O . HIS A 1 85 ? 6.154 11.784 -16.576 1.00 62.69 85 HIS A O 1
ATOM 670 N N . PRO A 1 86 ? 4.254 10.910 -15.729 1.00 58.97 86 PRO A N 1
ATOM 671 C CA . PRO A 1 86 ? 3.538 12.189 -15.673 1.00 58.97 86 PRO A CA 1
ATOM 672 C C . PRO A 1 86 ? 4.277 13.311 -14.921 1.00 58.97 86 PRO A C 1
ATOM 674 O O . PRO A 1 86 ? 4.094 14.477 -15.251 1.00 58.97 86 PRO A O 1
ATOM 677 N N . ARG A 1 87 ? 5.183 12.990 -13.980 1.00 55.69 87 ARG A N 1
ATOM 678 C CA . ARG A 1 87 ? 6.011 13.992 -13.272 1.00 55.69 87 ARG A CA 1
ATOM 679 C C . ARG A 1 87 ? 7.116 14.644 -14.121 1.00 55.69 87 ARG A C 1
ATOM 681 O O . ARG A 1 87 ? 7.746 15.583 -13.654 1.00 55.69 87 ARG A O 1
ATOM 688 N N . SER A 1 88 ? 7.361 14.180 -15.350 1.00 51.41 88 SER A N 1
ATOM 689 C CA . SER A 1 88 ? 8.323 14.806 -16.276 1.00 51.41 88 SER A CA 1
ATOM 690 C C . SER A 1 88 ? 7.711 15.931 -17.120 1.00 51.41 88 SER A C 1
ATOM 692 O O . SER A 1 88 ? 8.443 16.609 -17.841 1.00 51.41 88 SER A O 1
ATOM 694 N N . SER A 1 89 ? 6.392 16.131 -17.064 1.00 48.81 89 SER A N 1
ATOM 695 C CA . SER A 1 89 ? 5.754 17.322 -17.618 1.00 48.81 89 SER A CA 1
ATOM 696 C C . SER A 1 89 ? 5.907 18.444 -16.600 1.00 48.81 89 SER A C 1
ATOM 698 O O . SER A 1 89 ? 5.151 18.515 -15.635 1.00 48.81 89 SER A O 1
ATOM 700 N N . THR A 1 90 ? 6.907 19.298 -16.800 1.00 48.50 90 THR A N 1
ATOM 701 C CA . THR A 1 90 ? 7.009 20.617 -16.169 1.00 48.50 90 THR A CA 1
ATOM 702 C C . THR A 1 90 ? 5.627 21.259 -16.102 1.00 48.50 90 THR A C 1
ATOM 704 O O . THR A 1 90 ? 5.029 21.542 -17.140 1.00 48.50 90 THR A O 1
ATOM 707 N N . ILE A 1 91 ? 5.109 21.470 -14.891 1.00 55.38 91 ILE A N 1
ATOM 708 C CA . ILE A 1 91 ? 4.006 22.407 -14.684 1.00 55.38 91 ILE A CA 1
ATOM 709 C C . ILE A 1 91 ? 4.547 23.754 -15.183 1.00 55.38 91 ILE A C 1
ATOM 711 O O . ILE A 1 91 ? 5.582 24.185 -14.668 1.00 55.38 91 ILE A O 1
ATOM 715 N N . PRO A 1 92 ? 3.943 24.403 -16.193 1.00 47.53 92 PRO A N 1
ATOM 716 C CA . PRO A 1 92 ? 4.334 25.757 -16.530 1.00 47.53 92 PRO A CA 1
ATOM 717 C C . PRO A 1 92 ? 3.985 26.610 -15.314 1.00 47.53 92 PRO A C 1
ATOM 719 O O . PRO A 1 92 ? 2.815 26.740 -14.955 1.00 47.53 92 PRO A O 1
ATOM 722 N N . THR A 1 93 ? 5.000 27.142 -14.640 1.00 53.00 93 THR A N 1
ATOM 723 C CA . THR A 1 93 ? 4.829 28.229 -13.683 1.00 53.00 93 THR A CA 1
ATOM 724 C C . THR A 1 93 ? 4.093 29.346 -14.412 1.00 53.00 93 THR A C 1
ATOM 726 O O . THR A 1 93 ? 4.605 29.902 -15.385 1.00 53.00 93 THR A O 1
ATOM 729 N N . ALA A 1 94 ? 2.859 29.623 -13.991 1.00 53.06 94 ALA A N 1
ATOM 730 C CA . ALA A 1 94 ? 2.110 30.764 -14.491 1.00 53.06 94 ALA A CA 1
ATOM 731 C C . ALA A 1 94 ? 2.933 32.044 -14.244 1.00 53.06 94 ALA A C 1
ATOM 733 O O . ALA A 1 94 ? 3.558 32.158 -13.183 1.00 53.06 94 ALA A O 1
ATOM 734 N N . PRO A 1 95 ? 2.980 32.993 -15.194 1.00 56.72 95 PRO A N 1
ATOM 735 C CA . PRO A 1 95 ? 3.618 34.273 -14.942 1.00 56.72 95 PRO A CA 1
ATOM 736 C C . PRO A 1 95 ? 2.842 34.989 -13.831 1.00 56.72 95 PRO A C 1
ATOM 738 O O . PRO A 1 95 ? 1.613 35.051 -13.875 1.00 56.72 95 PRO A O 1
ATOM 741 N N . ASN A 1 96 ? 3.574 35.488 -12.832 1.00 57.50 96 ASN A N 1
ATOM 742 C CA . ASN A 1 96 ? 3.038 36.383 -11.807 1.00 57.50 96 ASN A CA 1
ATOM 743 C C . ASN A 1 96 ? 2.299 37.541 -12.492 1.00 57.50 96 ASN A C 1
ATOM 745 O O . ASN A 1 96 ? 2.901 38.252 -13.301 1.00 57.50 96 ASN A O 1
ATOM 749 N N . VAL A 1 97 ? 1.018 37.696 -12.156 1.00 59.25 97 VAL A N 1
ATOM 750 C CA . VAL A 1 97 ? 0.234 38.918 -12.380 1.00 59.25 97 VAL A CA 1
ATOM 751 C C . VAL A 1 97 ? 0.420 39.822 -11.172 1.00 59.25 97 VAL A C 1
ATOM 753 O O . VAL A 1 97 ? 0.374 39.280 -10.044 1.00 59.25 97 VAL A O 1
#

Radius of gyration: 19.42 Å; chains: 1; bounding box: 35×49×53 Å

Sequence (97 aa):
MTVEPKTLSRLQFLARVVRKGCRHLAITDQRLFGNLFTMEQAEHLEGDSDLAERVEAFAGRFGRLQDTLGDKLSPLLLAALGEKHPRSSTIPTAPNV